Protein AF-A0A0D3HB45-F1 (afdb_monomer_lite)

Secondary structure (DSSP, 8-state):
-HHHHHHHHTTTSS-EEEEEE-SS-EEEEEEETTTTEEEEE-TT---GGGGHHHHHHHHHHHHHHHHTT---S-TT--S-EEE-S-----PPTT-S-HHHHHHHHHHHHHT--S-GGGS-HHHHHSPPPHHHHHHHHHHHHHHIIIIIISTTSTT--TTSHHHH-GGGHHHHSGGGG--

Radius of gyration: 18.94 Å; chains: 1; bounding box: 49×43×36 Å

Structure (mmCIF, N/CA/C/O backbone):
data_AF-A0A0D3HB45-F1
#
_entry.id   AF-A0A0D3HB45-F1
#
loop_
_atom_site.group_PDB
_atom_site.id
_atom_site.type_symbol
_atom_site.label_atom_id
_atom_site.label_alt_id
_atom_site.label_comp_id
_atom_site.label_asym_id
_atom_site.label_entity_id
_atom_site.label_seq_id
_atom_site.pdbx_PDB_ins_code
_atom_site.Cartn_x
_atom_site.Cartn_y
_atom_site.Cartn_z
_atom_site.occupancy
_atom_site.B_iso_or_equiv
_atom_site.auth_seq_id
_atom_site.auth_comp_id
_atom_site.auth_asym_id
_atom_site.auth_atom_id
_atom_site.pdbx_PDB_model_num
ATOM 1 N N . MET A 1 1 ? 12.581 -8.897 1.816 1.00 62.03 1 MET A N 1
ATOM 2 C CA . MET A 1 1 ? 12.483 -9.863 0.694 1.00 62.03 1 MET A CA 1
ATOM 3 C C . MET A 1 1 ? 11.064 -9.974 0.113 1.00 62.03 1 MET A C 1
ATOM 5 O O . MET A 1 1 ? 10.958 -10.077 -1.099 1.00 62.03 1 MET A O 1
ATOM 9 N N . TYR A 1 2 ? 9.987 -9.899 0.911 1.00 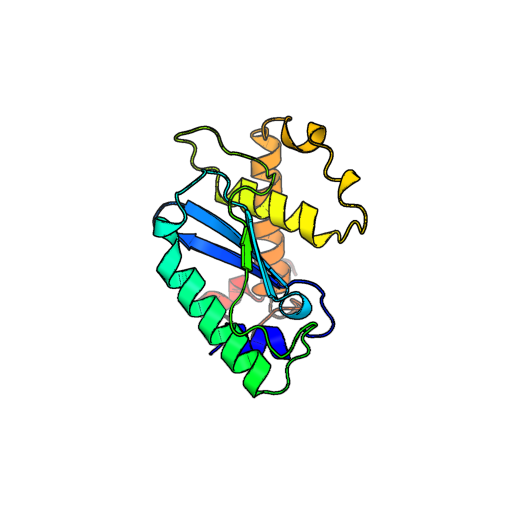85.44 2 TYR A N 1
ATOM 10 C CA . TYR A 1 2 ? 8.596 -9.995 0.419 1.00 85.44 2 TYR A CA 1
ATOM 11 C C . TYR A 1 2 ? 8.223 -8.962 -0.665 1.00 85.44 2 TYR A C 1
ATOM 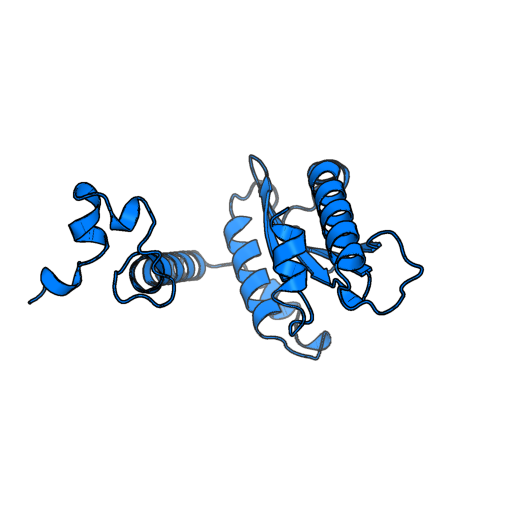13 O O . TYR A 1 2 ? 7.812 -9.352 -1.749 1.00 85.44 2 TYR A O 1
ATOM 21 N N . LEU A 1 3 ? 8.454 -7.662 -0.428 1.00 91.06 3 LEU A N 1
ATOM 22 C CA . LEU A 1 3 ? 8.100 -6.594 -1.383 1.00 91.06 3 LEU A CA 1
ATOM 23 C C . LEU A 1 3 ? 8.744 -6.770 -2.768 1.00 91.06 3 LEU A C 1
ATOM 25 O O . LEU A 1 3 ? 8.078 -6.596 -3.779 1.00 91.06 3 LEU A O 1
ATOM 29 N N . GLY A 1 4 ? 10.021 -7.160 -2.825 1.00 93.06 4 GLY A N 1
ATOM 30 C CA . GLY A 1 4 ? 10.710 -7.393 -4.097 1.00 93.06 4 GLY A CA 1
ATOM 31 C C . GLY A 1 4 ? 10.142 -8.595 -4.857 1.00 93.06 4 GLY A C 1
ATOM 32 O O . GLY A 1 4 ? 9.990 -8.535 -6.072 1.00 93.06 4 GLY A O 1
ATOM 33 N N . LYS A 1 5 ? 9.749 -9.660 -4.143 1.00 94.06 5 LYS A N 1
ATOM 34 C CA . LYS A 1 5 ? 9.021 -10.790 -4.741 1.00 94.06 5 LYS A CA 1
ATOM 35 C C . LYS A 1 5 ? 7.642 -10.364 -5.243 1.00 94.06 5 LYS A C 1
ATOM 37 O O . LYS A 1 5 ? 7.297 -10.712 -6.359 1.00 94.06 5 LYS A O 1
ATOM 42 N N . ALA A 1 6 ? 6.899 -9.559 -4.482 1.00 92.81 6 ALA A N 1
ATOM 43 C CA . ALA A 1 6 ? 5.606 -9.030 -4.921 1.00 92.81 6 ALA A CA 1
ATOM 44 C C . ALA A 1 6 ? 5.732 -8.195 -6.210 1.00 92.81 6 ALA A C 1
ATOM 46 O O . ALA A 1 6 ? 4.928 -8.361 -7.123 1.00 92.81 6 ALA A O 1
ATOM 47 N N . MET A 1 7 ? 6.779 -7.366 -6.331 1.00 94.88 7 MET A N 1
ATOM 48 C CA . MET A 1 7 ? 7.087 -6.646 -7.576 1.00 94.88 7 MET A CA 1
ATOM 49 C C . MET A 1 7 ? 7.333 -7.596 -8.753 1.00 94.88 7 MET A C 1
ATOM 51 O O . MET A 1 7 ? 6.869 -7.312 -9.851 1.00 94.88 7 MET A O 1
ATOM 55 N N . LEU A 1 8 ? 8.033 -8.717 -8.539 1.00 95.00 8 LEU A N 1
ATOM 56 C CA . LEU A 1 8 ? 8.280 -9.725 -9.580 1.00 95.00 8 LEU A CA 1
ATOM 57 C C . LEU A 1 8 ? 7.013 -10.494 -9.965 1.00 95.00 8 LEU A C 1
ATOM 59 O O . LEU A 1 8 ? 6.794 -10.740 -11.149 1.00 95.00 8 LEU A O 1
ATOM 63 N N . THR A 1 9 ? 6.199 -10.874 -8.981 1.00 93.38 9 THR A N 1
ATOM 64 C CA . THR A 1 9 ? 4.967 -11.643 -9.191 1.00 93.38 9 THR A CA 1
ATOM 65 C C . THR A 1 9 ? 3.921 -10.832 -9.950 1.00 93.38 9 THR A C 1
ATOM 67 O O . THR A 1 9 ? 3.237 -11.379 -10.807 1.00 93.38 9 THR A O 1
ATOM 70 N N . HIS A 1 10 ? 3.818 -9.530 -9.675 1.00 90.94 10 HIS A N 1
ATOM 71 C CA . HIS A 1 10 ? 2.777 -8.657 -10.226 1.00 90.94 10 HIS A CA 1
ATOM 72 C C . HIS A 1 10 ? 3.306 -7.695 -11.298 1.00 90.94 10 HIS A C 1
ATOM 74 O O . HIS A 1 10 ? 2.905 -6.535 -11.363 1.00 90.94 10 HIS A O 1
ATOM 80 N N . GLN A 1 11 ? 4.219 -8.166 -12.152 1.00 90.88 11 GLN A N 1
ATOM 81 C CA . GLN A 1 11 ? 4.763 -7.378 -13.270 1.00 90.88 11 GLN A CA 1
ATOM 82 C C . GLN A 1 11 ? 3.727 -7.036 -14.352 1.00 90.88 11 GLN A C 1
ATOM 84 O O . GLN A 1 11 ? 3.995 -6.202 -15.217 1.00 90.88 11 GLN A O 1
ATOM 89 N N . ASP A 1 12 ? 2.567 -7.691 -14.332 1.00 87.50 12 ASP A N 1
ATOM 90 C CA . ASP A 1 12 ? 1.412 -7.371 -15.170 1.00 87.50 12 ASP A CA 1
ATOM 91 C C . ASP A 1 12 ? 0.655 -6.123 -14.681 1.00 87.50 12 ASP A C 1
ATOM 93 O O . ASP A 1 12 ? -0.185 -5.590 -15.407 1.00 87.50 12 ASP A O 1
ATOM 97 N N . LYS A 1 13 ? 0.939 -5.646 -13.461 1.00 87.31 13 LYS A N 1
ATOM 98 C CA . LYS A 1 13 ? 0.311 -4.462 -12.870 1.00 87.31 13 LYS A CA 1
ATOM 99 C C . LYS A 1 13 ? 1.202 -3.232 -13.012 1.00 87.31 13 LYS A C 1
ATOM 101 O O . LYS A 1 13 ? 2.418 -3.291 -12.859 1.00 87.31 13 LYS A O 1
ATOM 106 N N . ASN A 1 14 ? 0.568 -2.077 -13.212 1.00 84.81 14 ASN A N 1
ATOM 107 C CA . ASN A 1 14 ? 1.267 -0.789 -13.265 1.00 84.81 14 ASN A CA 1
ATOM 108 C C . ASN A 1 14 ? 1.768 -0.335 -11.886 1.00 84.81 14 ASN A C 1
ATOM 110 O O . ASN A 1 14 ? 2.809 0.312 -11.788 1.00 84.81 14 ASN A O 1
ATOM 114 N N . ALA A 1 15 ? 1.021 -0.664 -10.828 1.00 90.44 15 ALA A N 1
ATOM 115 C CA . ALA A 1 15 ? 1.321 -0.247 -9.469 1.00 90.44 15 ALA A CA 1
ATOM 116 C C . ALA A 1 15 ? 1.027 -1.350 -8.454 1.00 90.44 15 ALA A C 1
ATOM 118 O O . ALA A 1 15 ? 0.051 -2.091 -8.584 1.00 90.44 15 ALA A O 1
ATOM 119 N N . LEU A 1 16 ? 1.844 -1.386 -7.405 1.00 92.50 16 LEU A N 1
ATOM 120 C CA . LEU A 1 16 ? 1.545 -2.058 -6.149 1.00 92.50 16 LEU A CA 1
ATOM 121 C C . LEU A 1 16 ? 1.006 -1.029 -5.160 1.00 92.50 16 LEU A C 1
ATOM 123 O O . LEU A 1 16 ? 1.601 0.033 -4.970 1.00 92.50 16 LEU A O 1
ATOM 127 N N . MET A 1 17 ? -0.097 -1.368 -4.506 1.00 93.25 17 MET A N 1
ATOM 128 C CA . MET A 1 17 ? -0.724 -0.541 -3.481 1.00 93.25 17 MET A CA 1
ATOM 129 C C . MET A 1 17 ? -0.318 -1.114 -2.129 1.00 93.25 17 MET A C 1
ATOM 131 O O . MET A 1 17 ? -0.675 -2.242 -1.800 1.00 93.25 17 MET A O 1
ATOM 135 N N . VAL A 1 18 ? 0.496 -0.370 -1.384 1.00 94.56 18 VAL A N 1
ATOM 136 C CA . VAL A 1 18 ? 1.163 -0.858 -0.174 1.00 94.56 18 VAL A CA 1
ATOM 137 C C . VAL A 1 18 ? 0.725 -0.010 1.021 1.00 94.56 18 VAL A C 1
ATOM 139 O O . VAL A 1 18 ? 1.348 1.019 1.304 1.00 94.56 18 VAL A O 1
ATOM 142 N N . PRO A 1 19 ? -0.364 -0.393 1.712 1.00 93.75 19 PRO A N 1
ATOM 143 C CA . PRO A 1 19 ? -0.701 0.171 3.009 1.00 93.75 19 PRO A CA 1
ATOM 144 C C . PRO A 1 19 ? 0.425 -0.090 4.008 1.00 93.75 19 PRO A C 1
ATOM 146 O O . PRO A 1 19 ? 0.983 -1.187 4.062 1.00 93.75 19 PRO A O 1
ATOM 149 N N . TYR A 1 20 ? 0.742 0.912 4.816 1.00 94.06 20 TYR A N 1
ATOM 150 C CA . TYR A 1 20 ? 1.762 0.834 5.849 1.00 94.06 20 TYR A CA 1
ATOM 151 C C . TYR A 1 20 ? 1.229 1.418 7.153 1.00 94.06 20 TYR A C 1
ATOM 153 O O . TYR A 1 20 ? 0.685 2.525 7.174 1.00 94.06 20 TYR A O 1
ATOM 161 N N . ALA A 1 21 ? 1.390 0.654 8.231 1.00 93.38 21 ALA A N 1
ATOM 162 C CA . ALA A 1 21 ? 0.996 1.045 9.574 1.00 93.38 21 ALA A CA 1
ATOM 163 C C . ALA A 1 21 ? 2.197 1.647 10.311 1.00 93.38 21 ALA A C 1
ATOM 165 O O . ALA A 1 21 ? 3.194 0.971 10.566 1.00 93.38 21 ALA A O 1
ATOM 166 N N . LEU A 1 22 ? 2.084 2.923 10.656 1.00 91.94 22 LEU A N 1
ATOM 167 C CA . LEU A 1 22 ? 2.865 3.564 11.708 1.00 91.94 22 LEU A CA 1
ATOM 168 C C . LEU A 1 22 ? 2.175 3.317 13.065 1.00 91.94 22 LEU A C 1
ATOM 170 O O . LEU A 1 22 ? 1.016 2.899 13.083 1.00 91.94 22 LEU A O 1
ATOM 174 N N . PRO A 1 23 ? 2.842 3.583 14.206 1.00 90.88 23 PRO A N 1
ATOM 175 C CA . PRO A 1 23 ? 2.265 3.329 15.530 1.00 90.88 23 PRO A CA 1
ATOM 176 C C . PRO A 1 23 ? 0.883 3.957 15.769 1.00 90.88 23 PRO A C 1
ATOM 178 O O . PRO A 1 23 ? 0.073 3.389 16.496 1.00 90.88 23 PRO A O 1
ATOM 181 N N . ASP A 1 24 ? 0.609 5.109 15.158 1.00 90.50 24 ASP A N 1
ATOM 182 C CA . ASP A 1 24 ? -0.610 5.899 15.345 1.00 90.50 24 ASP A CA 1
ATOM 183 C C . ASP A 1 24 ? -1.304 6.286 14.026 1.00 90.50 24 ASP A C 1
ATOM 185 O O . ASP A 1 24 ? -2.289 7.027 14.038 1.00 90.50 24 ASP A O 1
ATOM 189 N N . HIS A 1 25 ? -0.807 5.813 12.877 1.00 93.12 25 HIS A N 1
ATOM 190 C CA . HIS A 1 25 ? -1.219 6.343 11.578 1.00 93.12 25 HIS A CA 1
ATOM 191 C C . HIS A 1 25 ? -1.092 5.334 10.433 1.00 93.12 25 HIS A C 1
ATOM 193 O O . HIS A 1 25 ? -0.192 4.501 10.421 1.00 93.12 25 HIS A O 1
ATOM 199 N N . TYR A 1 26 ? -1.967 5.433 9.432 1.00 93.69 26 TYR A N 1
ATOM 200 C CA . TYR A 1 26 ? -1.896 4.626 8.212 1.00 93.69 26 TYR A CA 1
ATOM 201 C C . TYR A 1 26 ? -1.558 5.500 7.007 1.00 93.69 26 TYR A C 1
ATOM 203 O O . TYR A 1 26 ? -2.185 6.537 6.782 1.00 93.69 26 TYR A O 1
ATOM 211 N N . ILE A 1 27 ? -0.595 5.042 6.208 1.00 94.50 27 ILE A N 1
ATOM 212 C CA . ILE A 1 27 ? -0.150 5.691 4.969 1.00 94.50 27 ILE A CA 1
ATOM 213 C C . ILE A 1 27 ? -0.246 4.680 3.827 1.00 94.50 27 ILE A C 1
ATOM 215 O O . ILE A 1 27 ? 0.051 3.500 4.015 1.00 94.50 27 ILE A O 1
ATOM 219 N N . LEU A 1 28 ? -0.636 5.128 2.633 1.00 94.81 28 LEU A N 1
ATOM 220 C CA . LEU A 1 28 ? -0.630 4.297 1.431 1.00 94.81 28 LEU A CA 1
ATOM 221 C C . LEU A 1 28 ? 0.531 4.685 0.512 1.00 94.81 28 LEU A C 1
ATOM 223 O O . LEU A 1 28 ? 0.654 5.835 0.093 1.00 94.81 28 LEU A O 1
ATOM 227 N N . PHE A 1 29 ? 1.357 3.707 0.149 1.00 95.69 29 PHE A N 1
ATOM 228 C CA . PHE A 1 29 ? 2.404 3.862 -0.855 1.00 95.69 29 PHE A CA 1
ATOM 229 C C . PHE A 1 29 ? 1.946 3.237 -2.172 1.00 95.69 29 PHE A C 1
ATOM 231 O O . PHE A 1 29 ? 1.707 2.032 -2.243 1.00 95.69 29 PHE A O 1
ATOM 238 N N . LEU A 1 30 ? 1.849 4.042 -3.228 1.00 94.19 30 LEU A N 1
ATOM 239 C CA . LEU A 1 30 ? 1.682 3.546 -4.592 1.00 94.19 30 LEU A CA 1
ATOM 240 C C . LEU A 1 30 ? 3.065 3.388 -5.210 1.00 94.19 30 LEU A C 1
ATOM 242 O O . LEU A 1 30 ? 3.761 4.374 -5.466 1.00 94.19 30 LEU A O 1
ATOM 246 N N . VAL A 1 31 ? 3.474 2.147 -5.426 1.00 95.44 31 VAL A N 1
ATOM 247 C CA . VAL A 1 31 ? 4.798 1.818 -5.945 1.00 95.44 31 VAL A CA 1
ATOM 248 C C . VAL A 1 31 ? 4.662 1.437 -7.409 1.00 95.44 31 VAL A C 1
ATOM 250 O O . VAL A 1 31 ? 3.948 0.493 -7.724 1.00 95.44 31 VAL A O 1
ATOM 253 N N . TYR A 1 32 ? 5.372 2.147 -8.279 1.00 94.50 32 TYR A N 1
ATOM 254 C CA . TYR A 1 32 ? 5.439 1.929 -9.723 1.00 94.50 32 TYR A CA 1
ATOM 255 C C . TYR A 1 32 ? 6.849 1.430 -10.070 1.00 94.50 32 TYR A C 1
ATOM 257 O O . TYR A 1 32 ? 7.751 2.245 -10.317 1.00 94.50 32 TYR A O 1
ATOM 265 N N . PRO A 1 33 ? 7.095 0.103 -10.058 1.00 94.56 33 PRO A N 1
ATOM 266 C CA . PRO A 1 33 ? 8.429 -0.443 -10.290 1.00 94.56 33 PRO A CA 1
ATOM 267 C C . PRO A 1 33 ? 8.974 -0.087 -11.673 1.00 94.56 33 PRO A C 1
ATOM 269 O O . PRO A 1 33 ? 10.165 0.207 -11.786 1.00 94.56 33 PRO A O 1
ATOM 272 N N . TRP A 1 34 ? 8.103 -0.059 -12.691 1.00 94.00 34 TRP A N 1
ATOM 273 C CA . TRP A 1 34 ? 8.453 0.293 -14.068 1.00 94.00 34 TRP A CA 1
ATOM 274 C C . TRP A 1 34 ? 9.000 1.723 -14.178 1.00 94.00 34 TRP A C 1
ATOM 276 O O . TRP A 1 34 ? 10.067 1.932 -14.753 1.00 94.00 34 TRP A O 1
ATOM 286 N N . ASP A 1 35 ? 8.317 2.704 -13.584 1.00 94.81 35 ASP A N 1
ATOM 287 C CA . ASP A 1 35 ? 8.668 4.129 -13.687 1.00 94.81 35 ASP A CA 1
ATOM 288 C C . ASP A 1 35 ? 9.721 4.599 -12.673 1.00 94.81 35 ASP A C 1
ATOM 290 O O . ASP A 1 35 ? 10.135 5.762 -12.710 1.00 94.81 35 ASP A O 1
ATOM 294 N N . HIS A 1 36 ? 10.178 3.715 -11.782 1.00 96.19 36 HIS A N 1
ATOM 295 C CA . HIS A 1 36 ? 11.009 4.066 -10.628 1.00 96.19 36 HIS A CA 1
ATOM 296 C C . HIS A 1 36 ? 10.348 5.128 -9.743 1.00 96.19 36 HIS A C 1
ATOM 298 O O . HIS A 1 36 ? 10.995 6.101 -9.357 1.00 96.19 36 HIS A O 1
ATOM 304 N N . LEU A 1 37 ? 9.056 4.982 -9.451 1.00 95.94 37 LEU A N 1
ATOM 305 C CA . LEU A 1 37 ? 8.282 5.998 -8.742 1.00 95.94 37 LEU A CA 1
ATOM 306 C C . LEU A 1 37 ? 7.566 5.402 -7.532 1.00 95.9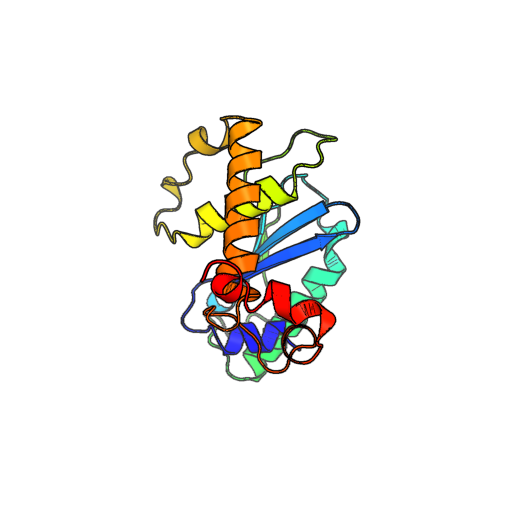4 37 LEU A C 1
ATOM 308 O O . LEU A 1 37 ? 6.986 4.322 -7.598 1.00 95.94 37 LEU A O 1
ATOM 312 N N . VAL A 1 38 ? 7.570 6.150 -6.437 1.00 96.62 38 VAL A N 1
ATOM 313 C CA . VAL A 1 38 ? 6.705 5.941 -5.281 1.00 96.62 38 VAL A CA 1
ATOM 314 C C . VAL A 1 38 ? 5.916 7.217 -5.047 1.00 96.62 38 VAL A C 1
ATOM 316 O O . VAL A 1 38 ? 6.493 8.290 -4.860 1.00 96.62 38 VAL A O 1
ATOM 319 N N . VAL A 1 39 ? 4.594 7.100 -5.048 1.00 94.75 39 VAL A N 1
ATOM 320 C CA . VAL A 1 39 ? 3.688 8.166 -4.621 1.00 94.75 39 VAL A CA 1
ATOM 321 C C . VAL A 1 39 ? 3.205 7.837 -3.216 1.00 94.75 39 VAL A C 1
ATOM 323 O O . VAL A 1 39 ? 2.706 6.741 -2.972 1.00 94.75 39 VAL A O 1
ATOM 326 N N . VAL A 1 40 ? 3.374 8.778 -2.293 1.00 95.00 40 VAL A N 1
ATOM 327 C CA . VAL A 1 40 ? 2.936 8.636 -0.905 1.00 95.00 40 VAL A CA 1
ATOM 328 C C . VAL A 1 40 ? 1.612 9.365 -0.741 1.00 95.00 40 VAL A C 1
ATOM 330 O O . VAL A 1 40 ? 1.533 10.576 -0.953 1.00 95.00 40 VAL A O 1
ATOM 333 N N . LEU A 1 41 ? 0.578 8.618 -0.370 1.00 93.00 41 LEU A N 1
ATOM 334 C CA . LEU A 1 41 ? -0.737 9.143 -0.043 1.00 93.00 41 LEU A CA 1
ATOM 335 C C . LEU A 1 41 ? -0.902 9.091 1.473 1.00 93.00 41 LEU A C 1
ATOM 337 O O . LEU A 1 41 ? -1.115 8.038 2.074 1.00 93.00 41 LEU A O 1
ATOM 341 N N . ASP A 1 42 ? -0.740 10.257 2.085 1.00 92.62 42 ASP A N 1
ATOM 342 C CA . ASP A 1 42 ? -0.735 10.425 3.529 1.00 92.62 42 ASP A CA 1
ATOM 343 C C . ASP A 1 42 ? -1.909 11.317 3.966 1.00 92.62 42 ASP A C 1
ATOM 345 O O . ASP A 1 42 ? -1.878 12.529 3.712 1.00 92.62 42 ASP A O 1
ATOM 349 N N . PRO A 1 43 ? -2.928 10.762 4.648 1.00 90.31 43 PRO A N 1
ATOM 350 C CA . PRO A 1 43 ? -4.062 11.539 5.139 1.00 90.31 43 PRO A CA 1
ATOM 351 C C . PRO A 1 43 ? -3.695 12.643 6.144 1.00 90.31 43 PRO A C 1
ATOM 353 O O . PRO A 1 43 ? -4.459 13.599 6.268 1.00 90.31 43 PRO A O 1
ATOM 356 N N . ALA A 1 44 ? -2.571 12.529 6.862 1.00 90.56 44 ALA A N 1
ATOM 357 C CA . ALA A 1 44 ? -2.183 13.400 7.979 1.00 90.56 44 ALA A CA 1
ATOM 358 C C . ALA A 1 44 ? -0.981 14.318 7.696 1.00 90.56 44 ALA A C 1
ATOM 360 O O . ALA A 1 44 ? -0.614 15.106 8.565 1.00 90.56 44 ALA A O 1
ATOM 361 N N . HIS A 1 45 ? -0.378 14.247 6.504 1.00 88.12 45 HIS A N 1
ATOM 362 C CA . HIS A 1 45 ? 0.786 15.062 6.118 1.00 88.12 45 HIS A CA 1
ATOM 363 C C . HIS A 1 45 ? 2.006 14.916 7.044 1.00 88.12 45 HIS A C 1
ATOM 365 O O . HIS A 1 45 ? 2.680 15.895 7.378 1.00 88.12 45 HIS A O 1
ATOM 371 N N . TYR A 1 46 ? 2.321 13.693 7.446 1.00 91.88 46 TYR A N 1
ATOM 372 C CA . TYR A 1 46 ? 3.563 13.397 8.133 1.00 91.88 46 TYR A CA 1
ATOM 373 C C . TYR A 1 46 ? 4.751 13.762 7.236 1.00 91.88 46 TYR A C 1
ATOM 375 O O . TYR A 1 46 ? 4.749 13.601 6.014 1.00 91.88 46 TYR A O 1
ATOM 383 N N . ALA A 1 47 ? 5.797 14.286 7.868 1.00 92.00 47 ALA A N 1
ATOM 384 C CA . ALA A 1 47 ? 7.035 14.584 7.173 1.00 92.00 47 ALA A CA 1
ATOM 385 C C . ALA A 1 47 ? 7.684 13.287 6.663 1.00 92.00 47 ALA A C 1
ATOM 387 O O . ALA A 1 47 ? 7.632 12.259 7.332 1.00 92.00 47 ALA A O 1
ATOM 388 N N . GLU A 1 48 ? 8.383 13.356 5.527 1.00 92.69 48 GLU A N 1
ATOM 389 C CA . GLU A 1 48 ? 9.044 12.192 4.912 1.00 92.69 48 GLU A CA 1
ATOM 390 C C . GLU A 1 48 ? 9.960 11.430 5.879 1.00 92.69 48 GLU A C 1
ATOM 392 O O . GLU A 1 48 ? 10.008 10.199 5.865 1.00 92.69 48 GLU A O 1
ATOM 397 N N . LYS A 1 49 ? 10.624 12.167 6.781 1.00 94.81 49 LYS A N 1
ATOM 398 C CA . LYS A 1 49 ? 11.481 11.609 7.835 1.00 94.81 49 LYS A CA 1
ATOM 399 C C . LYS A 1 49 ? 10.782 10.554 8.699 1.00 94.81 49 LYS A C 1
ATOM 401 O O . LYS A 1 49 ? 11.451 9.677 9.230 1.00 94.81 49 LYS A O 1
ATOM 406 N N . THR A 1 50 ? 9.457 10.625 8.839 1.00 94.75 50 THR A N 1
ATOM 407 C CA . THR A 1 50 ? 8.678 9.701 9.670 1.00 94.75 50 THR A CA 1
ATOM 408 C C . THR A 1 50 ? 8.600 8.298 9.068 1.00 94.75 50 THR A C 1
ATOM 410 O O . THR A 1 50 ? 8.409 7.328 9.792 1.00 94.75 50 THR A O 1
ATOM 413 N N . PHE A 1 51 ? 8.777 8.166 7.753 1.00 94.50 51 PHE A N 1
ATOM 414 C CA . PHE A 1 51 ? 8.702 6.886 7.046 1.00 94.50 51 PHE A CA 1
ATOM 415 C C . PHE A 1 51 ? 9.936 6.611 6.175 1.00 94.50 51 PHE A C 1
ATOM 417 O O . PHE A 1 51 ? 9.905 5.750 5.294 1.00 94.50 51 PHE A O 1
ATOM 424 N N . THR A 1 52 ? 11.056 7.296 6.432 1.00 94.94 52 THR A N 1
ATOM 425 C CA . THR A 1 52 ? 12.314 7.090 5.696 1.00 94.94 52 THR A CA 1
ATOM 426 C C . THR A 1 52 ? 12.804 5.647 5.767 1.00 94.94 52 THR A C 1
ATOM 428 O O . THR A 1 52 ? 13.251 5.118 4.752 1.00 94.94 52 THR A O 1
ATOM 431 N N . GLU A 1 53 ? 12.686 4.979 6.916 1.00 94.25 53 GLU A N 1
ATOM 432 C CA . GLU A 1 53 ? 13.080 3.568 7.045 1.00 94.25 53 GLU A CA 1
ATOM 433 C C . GLU A 1 53 ? 12.321 2.681 6.052 1.00 94.25 53 GLU A C 1
ATOM 435 O O . GLU A 1 53 ? 12.913 1.844 5.366 1.00 94.25 53 GLU A O 1
ATOM 440 N N . PHE A 1 54 ? 11.022 2.931 5.882 1.00 95.56 54 PHE A N 1
ATOM 441 C CA . PHE A 1 54 ? 10.217 2.201 4.914 1.00 95.56 54 PHE A CA 1
ATOM 442 C C . PHE A 1 54 ? 10.605 2.531 3.464 1.00 95.56 54 PHE A C 1
ATOM 444 O O . PHE A 1 54 ? 10.687 1.630 2.628 1.00 95.56 54 PHE A O 1
ATOM 451 N N . LEU A 1 55 ? 10.944 3.788 3.154 1.00 96.00 55 LEU A N 1
ATOM 452 C CA . LEU A 1 55 ? 11.475 4.163 1.834 1.00 96.00 55 LEU A CA 1
ATOM 453 C C . LEU A 1 55 ? 12.809 3.469 1.522 1.00 96.00 55 LEU A C 1
ATOM 455 O O . LEU A 1 55 ? 13.062 3.098 0.371 1.00 96.00 55 LEU A O 1
ATOM 459 N N . VAL A 1 56 ? 13.662 3.262 2.529 1.00 96.25 56 VAL A N 1
ATOM 460 C CA . VAL A 1 56 ? 14.896 2.477 2.378 1.00 96.25 56 VAL A CA 1
ATOM 461 C C . VAL A 1 56 ? 14.556 1.026 2.041 1.00 96.25 56 VAL A C 1
ATOM 463 O O . VAL A 1 56 ? 15.107 0.484 1.080 1.00 96.25 56 VAL A O 1
ATOM 466 N N . LEU A 1 57 ? 13.604 0.415 2.754 1.00 96.12 57 LEU A N 1
ATOM 467 C CA . LEU A 1 57 ? 13.139 -0.945 2.457 1.00 96.12 57 LEU A CA 1
ATOM 468 C C . LEU A 1 57 ? 12.555 -1.068 1.042 1.00 96.12 57 LEU A C 1
ATOM 470 O O . LEU A 1 57 ? 12.844 -2.050 0.354 1.00 96.12 57 LEU A O 1
ATOM 474 N N . LEU A 1 58 ? 11.797 -0.072 0.576 1.00 96.50 58 LEU A N 1
ATOM 475 C CA . LEU A 1 58 ? 11.273 -0.025 -0.794 1.00 96.50 58 LEU A CA 1
ATOM 476 C C . LEU A 1 58 ? 12.390 0.056 -1.839 1.00 96.50 58 LEU A C 1
ATOM 478 O O . LEU A 1 58 ? 12.347 -0.666 -2.834 1.00 96.50 58 LEU A O 1
ATOM 482 N N . ASN A 1 59 ? 13.417 0.877 -1.609 1.00 96.75 59 ASN A N 1
ATOM 483 C CA . ASN A 1 59 ? 14.570 0.954 -2.510 1.00 96.75 59 ASN A CA 1
ATOM 484 C C . ASN A 1 59 ? 15.354 -0.366 -2.548 1.00 96.75 59 ASN A C 1
ATOM 486 O O . ASN A 1 59 ? 15.746 -0.815 -3.623 1.00 96.75 59 ASN A O 1
ATOM 490 N N . LEU A 1 60 ? 15.552 -1.019 -1.399 1.00 96.62 60 LEU A N 1
ATOM 491 C CA . LEU A 1 60 ? 16.194 -2.337 -1.341 1.00 96.62 60 LEU A CA 1
ATOM 492 C C . LEU A 1 60 ? 15.365 -3.404 -2.068 1.00 96.62 60 LEU A C 1
ATOM 494 O O . LEU A 1 60 ? 15.918 -4.224 -2.800 1.00 96.62 60 LEU A O 1
ATOM 498 N N . ALA A 1 61 ? 14.041 -3.378 -1.903 1.00 96.31 61 ALA A N 1
ATOM 499 C CA . ALA A 1 61 ? 13.126 -4.266 -2.610 1.00 96.31 61 ALA A CA 1
ATOM 500 C C . ALA A 1 61 ? 13.159 -4.040 -4.128 1.00 96.31 61 ALA A C 1
ATOM 502 O O . ALA A 1 61 ? 13.204 -5.011 -4.880 1.00 96.31 61 ALA A O 1
ATOM 503 N N . HIS A 1 62 ? 13.194 -2.781 -4.573 1.00 96.38 62 HIS A N 1
ATOM 504 C CA . HIS A 1 62 ? 13.281 -2.427 -5.991 1.00 96.38 62 HIS A CA 1
ATOM 505 C C . HIS A 1 62 ? 14.628 -2.810 -6.605 1.00 96.38 62 HIS A C 1
ATOM 507 O O . HIS A 1 62 ? 14.666 -3.343 -7.710 1.00 96.38 62 HIS A O 1
ATOM 513 N N . LYS A 1 63 ? 15.728 -2.636 -5.863 1.00 95.69 63 LYS A N 1
ATOM 514 C CA . LYS A 1 63 ? 17.040 -3.149 -6.272 1.00 95.69 63 LYS A CA 1
ATOM 515 C C . LYS A 1 63 ? 16.991 -4.662 -6.484 1.00 95.69 63 LYS A C 1
ATOM 517 O O . LYS A 1 63 ? 17.359 -5.127 -7.553 1.00 95.69 63 LYS A O 1
ATOM 522 N N . TYR A 1 64 ? 16.476 -5.412 -5.508 1.00 95.81 64 TYR A N 1
ATOM 523 C CA . TYR A 1 64 ? 16.306 -6.860 -5.646 1.00 95.81 64 TYR A CA 1
ATOM 524 C C . TYR A 1 64 ? 15.439 -7.221 -6.861 1.00 95.81 64 TYR A C 1
ATOM 526 O O . TYR A 1 64 ? 15.814 -8.088 -7.640 1.00 95.81 64 TYR A O 1
ATOM 534 N N . TYR A 1 65 ? 14.311 -6.533 -7.057 1.00 95.62 65 TYR A N 1
ATOM 535 C CA . TYR A 1 65 ? 13.447 -6.706 -8.226 1.00 95.62 65 TYR A CA 1
ATOM 536 C C . TYR A 1 65 ? 14.221 -6.531 -9.542 1.00 95.62 65 TYR A C 1
ATOM 538 O O . TYR A 1 65 ? 14.142 -7.397 -10.410 1.00 95.62 65 TYR A O 1
ATOM 546 N N . LYS A 1 66 ? 15.028 -5.468 -9.669 1.00 95.31 66 LYS A N 1
ATOM 547 C CA . LYS A 1 66 ? 15.891 -5.249 -10.841 1.00 95.31 66 LYS A CA 1
ATOM 548 C C . LYS A 1 66 ? 16.928 -6.358 -11.018 1.00 95.31 66 LYS A C 1
ATOM 550 O O . LYS A 1 66 ? 17.089 -6.860 -12.126 1.00 95.31 66 LYS A O 1
ATOM 555 N N . ASP A 1 67 ? 17.605 -6.746 -9.938 1.00 94.62 67 ASP A N 1
ATOM 556 C CA . ASP A 1 67 ? 18.639 -7.790 -9.957 1.00 94.62 67 ASP A CA 1
ATOM 557 C C . ASP A 1 67 ? 18.059 -9.155 -10.382 1.00 94.62 67 ASP A C 1
ATOM 559 O O . ASP A 1 67 ? 18.769 -10.004 -10.913 1.00 94.62 67 ASP A O 1
ATOM 563 N N . GLN A 1 68 ? 16.754 -9.360 -10.187 1.00 95.44 68 GLN A N 1
ATOM 564 C CA . GLN A 1 68 ? 15.998 -10.533 -10.634 1.00 95.44 68 GLN A CA 1
ATOM 565 C C . GLN A 1 68 ? 15.318 -10.335 -12.003 1.00 95.44 68 GLN A C 1
ATOM 567 O O . GLN A 1 68 ? 14.340 -11.009 -12.315 1.00 95.44 68 GLN A O 1
ATOM 572 N N . SER A 1 69 ? 15.840 -9.435 -12.842 1.00 93.38 69 SER A N 1
ATOM 573 C CA . SER A 1 69 ? 15.327 -9.142 -14.194 1.00 93.38 69 SER A CA 1
ATOM 574 C C . SER A 1 69 ? 13.919 -8.532 -14.237 1.00 93.38 69 SER A C 1
ATOM 576 O O . SER A 1 69 ? 13.217 -8.647 -15.242 1.00 93.38 69 SER A O 1
ATOM 578 N N . GLY A 1 70 ? 13.502 -7.853 -13.167 1.00 94.69 70 GLY A N 1
ATOM 579 C CA . GLY A 1 70 ? 12.263 -7.087 -13.141 1.00 94.69 70 GLY A CA 1
ATOM 580 C C . GLY A 1 70 ? 12.231 -5.986 -14.207 1.00 94.69 70 GLY A C 1
ATOM 581 O O . GLY A 1 70 ? 13.201 -5.246 -14.395 1.00 94.69 70 GLY A O 1
ATOM 582 N N . ARG A 1 71 ? 11.096 -5.854 -14.901 1.00 93.81 71 ARG A N 1
ATOM 583 C CA . ARG A 1 71 ? 10.880 -4.858 -15.962 1.00 93.81 71 ARG A CA 1
ATOM 584 C C . ARG A 1 71 ? 10.939 -3.424 -15.427 1.00 93.81 71 ARG A C 1
ATOM 586 O O . ARG A 1 71 ? 10.189 -3.056 -14.521 1.00 93.81 71 ARG A O 1
ATOM 593 N N . VAL A 1 72 ? 11.785 -2.599 -16.036 1.00 94.88 72 VAL A N 1
ATOM 594 C CA . VAL A 1 72 ? 11.931 -1.176 -15.714 1.00 94.88 72 VAL A CA 1
ATOM 595 C C . VAL A 1 72 ? 12.052 -0.329 -16.975 1.00 94.88 72 VAL A C 1
ATOM 597 O O . VAL A 1 72 ? 12.580 -0.790 -17.986 1.00 94.88 72 VAL A O 1
ATOM 600 N N . LYS A 1 73 ? 11.591 0.922 -16.903 1.00 93.06 73 LYS A N 1
ATOM 601 C CA . LYS A 1 73 ? 11.668 1.896 -17.997 1.00 93.06 73 LYS A CA 1
ATOM 602 C C . LYS A 1 73 ? 13.098 2.364 -18.259 1.00 93.06 73 LYS A C 1
ATOM 604 O O . LYS A 1 73 ? 13.461 2.597 -19.406 1.00 93.06 73 LYS A O 1
ATOM 609 N N . ASP A 1 74 ? 13.892 2.524 -17.200 1.00 93.12 74 ASP A N 1
ATOM 610 C CA . ASP A 1 74 ? 15.253 3.053 -17.272 1.00 93.12 74 ASP A CA 1
ATOM 611 C C . ASP A 1 74 ? 16.203 2.236 -16.387 1.00 93.12 74 ASP A C 1
ATOM 613 O O . ASP A 1 74 ? 16.321 2.442 -15.177 1.00 93.12 74 ASP A O 1
ATOM 617 N N . ALA A 1 75 ? 16.937 1.311 -17.005 1.00 92.19 75 ALA A N 1
ATOM 618 C CA . ALA A 1 75 ? 17.865 0.437 -16.293 1.00 92.19 75 ALA A CA 1
ATOM 619 C C . ALA A 1 75 ? 18.965 1.203 -15.529 1.00 92.19 75 ALA A C 1
ATOM 621 O O . ALA A 1 75 ? 19.465 0.691 -14.519 1.00 92.19 75 ALA A O 1
ATOM 622 N N . SER A 1 76 ? 19.305 2.428 -15.956 1.00 91.12 76 SER A N 1
ATOM 623 C CA . SER A 1 76 ? 20.341 3.252 -15.321 1.00 91.12 76 SER A CA 1
ATOM 624 C C . SER A 1 7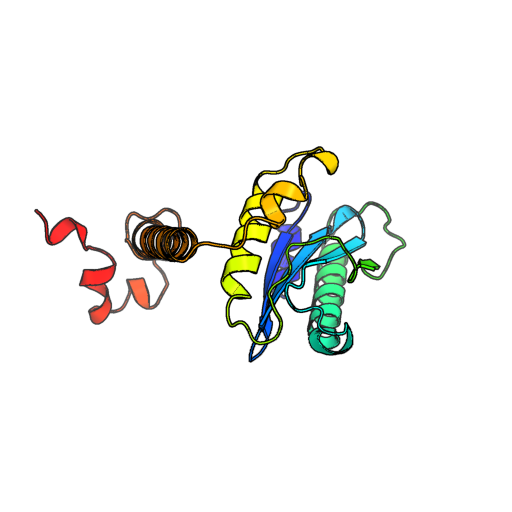6 ? 19.903 3.815 -13.965 1.00 91.12 76 SER A C 1
ATOM 626 O O . SER A 1 76 ? 20.737 4.030 -13.081 1.00 91.12 76 SER A O 1
ATOM 628 N N . LYS A 1 77 ? 18.592 3.985 -13.736 1.00 92.88 77 LYS A N 1
ATOM 629 C CA . LYS A 1 77 ? 18.073 4.484 -12.459 1.00 92.88 77 LYS A CA 1
ATOM 630 C C . LYS A 1 77 ? 18.224 3.445 -11.361 1.00 92.88 77 LYS A C 1
ATOM 632 O O . LYS A 1 77 ? 17.654 2.354 -11.412 1.00 92.88 77 LYS A O 1
ATOM 637 N N . SER A 1 78 ? 18.984 3.801 -10.332 1.00 85.69 78 SER A N 1
ATOM 638 C CA . SER A 1 78 ? 19.285 2.930 -9.192 1.00 85.69 78 SER A CA 1
ATOM 639 C C . SER A 1 78 ? 18.343 3.108 -8.002 1.00 85.69 78 SER A C 1
ATOM 641 O O . SER A 1 78 ? 18.302 2.233 -7.141 1.00 85.69 78 SER A O 1
ATOM 643 N N . LYS A 1 79 ? 17.595 4.216 -7.943 1.00 93.06 79 LYS A N 1
ATOM 644 C CA . LYS A 1 79 ? 16.704 4.563 -6.829 1.00 93.06 79 LYS A CA 1
ATOM 645 C C . LYS A 1 79 ? 15.312 4.936 -7.319 1.00 93.06 79 LYS A C 1
ATOM 647 O O . LYS A 1 79 ? 15.149 5.432 -8.435 1.00 93.06 79 LYS A O 1
ATOM 652 N N . LEU A 1 80 ? 14.336 4.725 -6.446 1.00 96.25 80 LEU A N 1
ATOM 653 C CA . LEU A 1 80 ? 12.969 5.197 -6.616 1.00 96.25 80 LEU A CA 1
ATOM 654 C C . LEU A 1 80 ? 12.911 6.714 -6.381 1.00 96.25 80 LEU A C 1
ATOM 656 O O . LEU A 1 80 ? 13.448 7.221 -5.396 1.00 96.25 80 LEU A O 1
ATOM 660 N N . LEU A 1 81 ? 12.230 7.430 -7.270 1.00 96.44 81 LEU A N 1
ATOM 661 C CA . LEU A 1 81 ? 11.777 8.798 -7.052 1.00 96.44 81 LEU A CA 1
ATOM 662 C C . LEU A 1 81 ? 10.584 8.771 -6.091 1.00 96.44 81 LEU A C 1
ATOM 664 O O . LEU A 1 81 ? 9.642 8.016 -6.313 1.00 96.44 81 LEU A O 1
ATOM 668 N N . VAL A 1 82 ? 10.594 9.615 -5.062 1.00 96.19 82 VAL A N 1
ATOM 669 C CA . VAL A 1 82 ? 9.518 9.688 -4.063 1.00 96.19 82 VAL A CA 1
ATOM 670 C C . VAL A 1 82 ? 8.743 10.995 -4.230 1.00 96.19 82 VAL A C 1
ATOM 672 O O . VAL A 1 82 ? 9.342 12.064 -4.345 1.00 96.19 82 VAL A O 1
ATOM 675 N N . LYS A 1 83 ? 7.408 10.920 -4.252 1.00 94.06 83 LYS A N 1
ATOM 676 C CA . LYS A 1 83 ? 6.502 12.080 -4.262 1.00 94.06 83 LYS A CA 1
ATOM 677 C C . LYS A 1 83 ? 5.611 12.061 -3.022 1.00 94.06 83 LYS A C 1
ATOM 679 O O . LYS A 1 83 ? 4.710 11.234 -2.933 1.00 94.06 83 LYS A O 1
ATOM 684 N N . THR A 1 84 ? 5.845 12.985 -2.091 1.00 89.88 84 THR A N 1
ATOM 685 C CA . THR A 1 84 ? 5.125 13.082 -0.803 1.00 89.88 84 THR A CA 1
ATOM 686 C C . THR A 1 84 ? 4.001 14.120 -0.781 1.00 89.88 84 THR A C 1
ATOM 688 O O . THR A 1 84 ? 3.128 14.069 0.077 1.00 89.88 84 THR A O 1
ATOM 691 N N . GLN A 1 85 ? 3.981 15.049 -1.739 1.00 81.50 85 GLN A N 1
ATOM 692 C CA . GLN A 1 85 ? 2.978 16.121 -1.837 1.00 81.50 85 GLN A CA 1
ATOM 693 C C . GLN A 1 85 ? 1.926 15.844 -2.916 1.00 81.50 85 GLN A C 1
ATOM 695 O O . GLN A 1 85 ? 1.427 16.758 -3.570 1.00 81.50 85 GLN A O 1
ATOM 700 N N . TRP A 1 86 ? 1.621 14.571 -3.158 1.00 82.31 86 TRP A N 1
ATOM 701 C CA . TRP A 1 86 ? 0.612 14.217 -4.146 1.00 82.31 86 TRP A CA 1
ATOM 702 C C . TRP A 1 86 ? -0.795 14.538 -3.615 1.00 82.31 86 TRP A C 1
ATOM 704 O O . TRP A 1 86 ? -1.055 14.297 -2.430 1.00 82.31 86 TRP A O 1
ATOM 714 N N . PRO A 1 87 ? -1.708 15.077 -4.446 1.00 80.81 87 PRO A N 1
ATOM 715 C CA . PRO A 1 87 ? -3.086 15.317 -4.033 1.00 80.81 87 PRO A CA 1
ATOM 716 C C . PRO A 1 87 ? -3.752 14.028 -3.539 1.00 80.81 87 PRO A C 1
ATOM 718 O O . PRO A 1 87 ? -3.747 13.011 -4.230 1.00 80.81 87 PRO A O 1
ATOM 721 N N . CYS A 1 88 ? -4.314 14.063 -2.332 1.00 81.19 88 CYS A N 1
ATOM 722 C CA . CYS A 1 88 ? -5.059 12.951 -1.750 1.00 81.19 88 CYS A CA 1
ATOM 723 C C . CYS A 1 88 ? -6.051 13.465 -0.701 1.00 81.19 88 CYS A C 1
ATOM 725 O O . CYS A 1 88 ? -5.885 14.573 -0.183 1.00 81.19 88 CYS A O 1
ATOM 727 N N . CYS A 1 89 ? -7.047 12.648 -0.353 1.00 78.25 89 CYS A N 1
ATOM 728 C CA . CYS A 1 89 ? -7.970 12.944 0.740 1.00 78.25 89 CYS A CA 1
ATOM 729 C C . CYS A 1 89 ? -7.213 13.160 2.053 1.00 78.25 89 CYS A C 1
ATOM 731 O O . CYS A 1 89 ? -6.268 12.426 2.352 1.00 78.25 89 CYS A O 1
ATOM 733 N N . LYS A 1 90 ? -7.625 14.160 2.835 1.00 83.00 90 LYS A N 1
ATOM 734 C CA . LYS A 1 90 ? -6.979 14.512 4.102 1.00 83.00 90 LYS A CA 1
ATOM 735 C C . LYS A 1 90 ? -7.928 14.323 5.260 1.00 83.00 90 LYS A C 1
ATOM 737 O O . LYS A 1 90 ? -9.106 14.656 5.168 1.00 83.00 90 LYS A O 1
ATOM 742 N N . GLN A 1 91 ? -7.381 13.816 6.354 1.00 85.44 91 GLN A N 1
ATOM 743 C CA . GLN A 1 91 ? -8.107 13.735 7.605 1.00 85.44 91 GLN A CA 1
ATOM 744 C C . GLN A 1 91 ? -7.985 15.051 8.371 1.00 85.44 91 GLN A C 1
ATOM 746 O O . GLN A 1 91 ? -6.997 15.775 8.241 1.00 85.44 91 GLN A O 1
ATOM 751 N N . LEU A 1 92 ? -8.978 15.353 9.205 1.00 83.69 92 LEU A N 1
ATOM 752 C CA . LEU A 1 92 ? -8.882 16.489 10.115 1.00 83.69 92 LEU A CA 1
ATOM 753 C C . LEU A 1 92 ? -7.779 16.233 11.160 1.00 83.69 92 LEU A C 1
ATOM 755 O O . LEU A 1 92 ? -7.651 15.093 11.629 1.00 83.69 92 LEU A O 1
ATOM 759 N N . PRO A 1 93 ? -7.009 17.262 11.563 1.00 84.00 93 PRO A N 1
ATOM 760 C CA . PRO A 1 93 ? -6.030 17.129 12.638 1.00 84.00 93 PRO A CA 1
ATOM 761 C C . PRO A 1 93 ? -6.663 16.547 13.910 1.00 84.00 93 PRO A C 1
ATOM 763 O O . PRO A 1 93 ? -7.728 16.990 14.336 1.00 84.00 93 PRO A O 1
ATOM 766 N N . GLY A 1 94 ? -6.021 15.537 14.502 1.00 83.25 94 GLY A N 1
ATOM 767 C CA . GLY A 1 94 ? -6.504 14.856 15.712 1.00 83.25 94 GLY A CA 1
ATOM 768 C C . GLY A 1 94 ? -7.609 13.815 15.490 1.00 83.25 94 GLY A C 1
ATOM 769 O O . GLY A 1 94 ? -8.062 13.202 16.454 1.00 83.25 94 GLY A O 1
ATOM 770 N N . SER A 1 95 ? -8.049 13.584 14.249 1.00 86.50 95 SER A N 1
ATOM 771 C CA . SER A 1 95 ? -8.976 12.487 13.949 1.00 86.50 95 SER A CA 1
ATOM 772 C C . SER A 1 95 ? -8.273 11.124 13.918 1.00 86.50 95 SER A C 1
ATOM 774 O O . SER A 1 95 ? -7.087 11.023 13.617 1.00 86.50 95 SER A O 1
ATOM 776 N N . ILE A 1 96 ? -9.034 10.063 14.198 1.00 87.44 96 ILE A N 1
ATOM 777 C CA . ILE A 1 96 ? -8.581 8.658 14.190 1.00 87.44 96 ILE A CA 1
ATOM 778 C C . ILE A 1 96 ? -8.972 7.925 12.892 1.00 87.44 96 ILE A C 1
ATOM 780 O O . ILE A 1 96 ? -9.145 6.709 12.875 1.00 87.44 96 ILE A O 1
ATOM 784 N N . LEU A 1 97 ? -9.202 8.673 11.808 1.00 88.06 97 LEU A N 1
ATOM 785 C CA . LEU A 1 97 ? -9.832 8.168 10.582 1.00 88.06 97 LEU A CA 1
ATOM 786 C C . LEU A 1 97 ? -8.825 7.790 9.489 1.00 88.06 97 LEU A C 1
ATOM 788 O O . LEU A 1 97 ? -9.226 7.510 8.362 1.00 88.06 97 LEU A O 1
ATOM 792 N N . CYS A 1 98 ? -7.530 7.746 9.790 1.00 90.50 98 CYS A N 1
ATOM 793 C CA . CYS A 1 98 ? -6.487 7.487 8.798 1.00 90.50 98 CYS A CA 1
ATOM 794 C C . CYS A 1 98 ? -6.687 6.154 8.066 1.00 90.50 98 CYS A C 1
ATOM 796 O O . CYS A 1 98 ? -6.512 6.099 6.852 1.00 90.50 98 CYS A O 1
ATOM 798 N N . GLY A 1 99 ? -7.152 5.116 8.770 1.00 87.62 99 GLY A N 1
ATOM 799 C CA . GLY A 1 99 ? -7.525 3.836 8.162 1.00 87.62 99 GLY A CA 1
ATOM 800 C C . GLY A 1 99 ? -8.698 3.949 7.180 1.00 87.62 99 GLY A C 1
ATOM 801 O O . GLY A 1 99 ? -8.635 3.374 6.099 1.00 87.62 99 GLY A O 1
ATOM 802 N N . TYR A 1 100 ? -9.728 4.743 7.501 1.00 86.56 100 TYR A N 1
ATOM 803 C CA . TYR A 1 100 ? -10.844 5.019 6.584 1.00 86.56 100 TYR A CA 1
ATOM 804 C C . TYR A 1 100 ? -10.347 5.716 5.313 1.00 86.56 100 TYR A C 1
ATOM 806 O O . TYR A 1 100 ? -10.613 5.251 4.209 1.00 86.56 100 TYR A O 1
ATOM 814 N N . TYR A 1 101 ? -9.561 6.788 5.460 1.00 87.19 101 TYR A N 1
ATOM 815 C CA . TYR A 1 101 ? -9.018 7.516 4.311 1.00 87.19 101 TYR A CA 1
ATOM 816 C C . TYR A 1 101 ? -8.083 6.649 3.463 1.00 87.19 101 TYR A C 1
ATOM 818 O O . TYR A 1 101 ? -8.093 6.764 2.242 1.00 87.19 101 TYR A O 1
ATOM 826 N N . MET A 1 102 ? -7.309 5.757 4.085 1.00 89.06 102 MET A N 1
ATOM 827 C CA . MET A 1 102 ? -6.483 4.779 3.379 1.00 89.06 102 MET A CA 1
ATOM 828 C C . MET A 1 102 ? -7.346 3.823 2.539 1.00 89.06 102 MET A C 1
ATOM 830 O O . MET A 1 102 ? -7.046 3.627 1.363 1.00 89.06 102 MET A O 1
ATOM 834 N N . CYS A 1 103 ? -8.450 3.299 3.084 1.00 85.06 103 CYS A N 1
ATOM 835 C CA . CYS A 1 103 ? -9.391 2.462 2.331 1.00 85.06 103 CYS A CA 1
ATOM 836 C C . CYS A 1 103 ? -10.053 3.210 1.165 1.00 85.06 103 CYS A C 1
ATOM 838 O O . CYS A 1 103 ? -10.137 2.664 0.067 1.00 85.06 103 CYS A O 1
ATOM 840 N N . GLU A 1 104 ? -10.462 4.466 1.360 1.00 81.38 104 GLU A N 1
ATOM 841 C CA . GLU A 1 104 ? -10.991 5.307 0.275 1.00 81.38 104 GLU A CA 1
ATOM 842 C C . GLU A 1 104 ? -9.940 5.510 -0.826 1.00 81.38 104 GLU A C 1
ATOM 844 O O . GLU A 1 104 ? -10.222 5.344 -2.013 1.00 81.38 104 GLU A O 1
ATOM 849 N N . MET A 1 105 ? -8.688 5.791 -0.451 1.00 85.56 105 MET A N 1
ATOM 850 C CA . MET A 1 105 ? -7.588 5.891 -1.412 1.00 85.56 105 MET A CA 1
ATOM 851 C C . MET A 1 105 ? -7.351 4.564 -2.140 1.00 85.56 105 MET A C 1
ATOM 853 O O . MET A 1 105 ? -7.111 4.585 -3.348 1.00 85.56 105 MET A O 1
ATOM 857 N N . LEU A 1 106 ? -7.436 3.420 -1.450 1.00 84.75 106 LEU A N 1
ATOM 858 C CA . LEU A 1 106 ? -7.345 2.104 -2.082 1.00 84.75 106 LEU A CA 1
ATOM 859 C C . LEU A 1 106 ? -8.468 1.898 -3.103 1.00 84.75 106 LEU A C 1
ATOM 861 O O . LEU A 1 106 ? -8.209 1.444 -4.213 1.00 84.75 106 LEU A O 1
ATOM 865 N N . GLN A 1 107 ? -9.700 2.264 -2.757 1.00 78.38 107 GLN A N 1
ATOM 866 C CA . GLN A 1 107 ? -10.852 2.121 -3.641 1.00 78.38 107 GLN A CA 1
ATOM 867 C C . GLN A 1 107 ? -10.732 3.009 -4.886 1.00 78.38 107 GLN A C 1
ATOM 869 O O . GLN A 1 107 ? -10.959 2.539 -6.001 1.00 78.38 107 GLN A O 1
ATOM 874 N N . ILE A 1 108 ? -10.354 4.277 -4.707 1.00 74.88 108 ILE A N 1
ATOM 875 C CA . ILE A 1 108 ? -10.191 5.243 -5.801 1.00 74.88 108 ILE A CA 1
ATOM 876 C C . ILE A 1 108 ? -9.073 4.794 -6.749 1.00 74.88 108 ILE A C 1
ATOM 878 O O . ILE A 1 108 ? -9.270 4.750 -7.961 1.00 74.88 108 ILE A O 1
ATOM 882 N N . ASN A 1 109 ? -7.915 4.402 -6.210 1.00 73.38 109 ASN A N 1
ATOM 883 C CA . ASN A 1 109 ? -6.765 4.010 -7.030 1.00 73.38 109 ASN A CA 1
ATOM 884 C C . ASN A 1 109 ? -6.896 2.584 -7.603 1.00 73.38 109 ASN A C 1
ATOM 886 O O . ASN A 1 109 ? -6.361 2.307 -8.675 1.00 73.38 109 ASN A O 1
ATOM 890 N N . GLY A 1 110 ? -7.631 1.687 -6.937 1.00 65.69 110 GLY A N 1
ATOM 891 C CA . GLY A 1 110 ? -7.866 0.309 -7.383 1.00 65.69 110 GLY A CA 1
ATOM 892 C C . GLY A 1 110 ? -8.862 0.190 -8.540 1.00 65.69 110 GLY A C 1
ATOM 893 O O . GLY A 1 110 ? -8.884 -0.828 -9.227 1.00 65.69 110 GLY A O 1
ATOM 894 N N . ARG A 1 111 ? -9.655 1.237 -8.805 1.00 59.41 111 ARG A N 1
ATOM 895 C CA . ARG A 1 111 ? -10.560 1.304 -9.965 1.00 59.41 111 ARG A CA 1
ATOM 896 C C . ARG A 1 111 ? -9.856 1.589 -11.295 1.00 59.41 111 ARG A C 1
ATOM 898 O O . ARG A 1 111 ? -10.534 1.588 -12.314 1.00 59.41 111 ARG A O 1
ATOM 905 N N . TYR A 1 112 ? -8.535 1.807 -11.301 1.00 46.25 112 TYR A N 1
ATOM 906 C CA . TYR A 1 112 ? -7.731 2.061 -12.505 1.00 46.25 112 TYR A CA 1
ATOM 907 C C . TYR A 1 112 ? -8.415 3.007 -13.508 1.00 46.25 112 TYR A C 1
ATOM 909 O O . TYR A 1 112 ? -8.446 2.723 -14.705 1.00 46.25 112 TYR A O 1
ATOM 917 N N . THR A 1 113 ? -8.968 4.138 -13.054 1.00 37.16 113 THR A N 1
ATOM 918 C CA . THR A 1 113 ? -9.374 5.180 -13.999 1.00 37.16 113 THR A CA 1
ATOM 919 C C . THR A 1 113 ? -8.096 5.709 -14.634 1.00 37.16 113 THR A C 1
ATOM 921 O O . THR A 1 113 ? -7.292 6.394 -14.002 1.00 37.16 113 THR A O 1
ATOM 924 N N . THR A 1 114 ? -7.876 5.334 -15.889 1.00 29.86 114 THR A N 1
ATOM 925 C CA . THR A 1 114 ? -6.741 5.730 -16.731 1.00 29.86 114 THR A CA 1
ATOM 926 C C . THR A 1 114 ? -6.662 7.237 -16.981 1.00 29.86 114 THR A C 1
ATOM 928 O O . THR A 1 114 ? -5.727 7.704 -17.626 1.00 29.86 114 THR A O 1
ATOM 931 N N . GLU A 1 115 ? -7.590 8.012 -16.425 1.00 34.69 115 GLU A N 1
ATOM 932 C CA . GLU A 1 115 ? -7.601 9.462 -16.466 1.00 34.69 115 GLU A CA 1
ATOM 933 C C . GLU A 1 115 ? -7.456 10.024 -15.048 1.00 34.69 115 GLU A C 1
ATOM 935 O O . GLU A 1 115 ? -8.356 9.958 -14.215 1.00 34.69 115 GLU A O 1
ATOM 940 N N . PHE A 1 116 ? -6.290 10.619 -14.781 1.00 41.22 116 PHE A N 1
ATOM 941 C CA . PHE A 1 116 ? -5.978 11.344 -13.543 1.00 41.22 116 PHE A CA 1
ATOM 942 C C . PHE A 1 116 ? -6.968 12.490 -13.232 1.00 41.22 116 PHE A C 1
ATOM 944 O O . PHE A 1 116 ? -6.960 13.005 -12.116 1.00 41.22 116 PHE A O 1
ATOM 951 N N . ALA A 1 117 ? -7.794 12.893 -14.205 1.00 38.62 117 ALA A N 1
ATOM 952 C CA . ALA A 1 117 ? -8.800 13.947 -14.094 1.00 38.62 117 ALA A CA 1
ATOM 953 C C . ALA A 1 117 ? -10.073 13.513 -13.338 1.00 38.62 117 ALA A C 1
ATOM 955 O O . ALA A 1 117 ? -10.743 14.369 -12.766 1.00 38.62 117 ALA A O 1
ATOM 956 N N . ASP A 1 118 ? -10.360 12.207 -13.262 1.00 36.91 118 ASP A N 1
ATOM 957 C CA . ASP A 1 118 ? -11.575 11.670 -12.624 1.00 36.91 118 ASP A CA 1
ATOM 958 C C . ASP A 1 118 ? -11.433 11.420 -11.115 1.00 36.91 118 ASP A C 1
ATOM 960 O O . ASP A 1 118 ? -12.403 11.074 -10.436 1.00 36.91 118 ASP A O 1
ATOM 964 N N . MET A 1 119 ? -10.258 11.691 -10.531 1.00 44.19 119 MET A N 1
ATOM 965 C CA . MET A 1 119 ? -10.167 11.988 -9.097 1.00 44.19 119 MET A CA 1
ATOM 966 C C . MET A 1 119 ? -10.757 13.380 -8.841 1.00 44.19 119 MET A C 1
ATOM 968 O O . MET A 1 119 ? -10.056 14.312 -8.445 1.00 44.19 119 MET A O 1
ATOM 972 N N . SER A 1 120 ? -12.055 13.545 -9.100 1.00 42.19 120 SER A N 1
ATOM 973 C CA . SER A 1 120 ? -12.767 14.780 -8.809 1.00 42.19 120 SER A CA 1
ATOM 974 C C . SER A 1 120 ? -12.607 15.084 -7.320 1.00 42.19 120 SER A C 1
ATOM 976 O O . SER A 1 120 ? -13.086 14.332 -6.463 1.00 42.19 120 SER A O 1
ATOM 978 N N . LEU A 1 121 ? -11.948 16.203 -7.020 1.00 43.84 121 LEU A N 1
ATOM 979 C CA . LEU A 1 121 ? -11.779 16.758 -5.677 1.00 43.84 121 LEU A CA 1
ATOM 980 C C . LEU A 1 121 ? -13.120 16.871 -4.916 1.00 43.84 121 LEU A C 1
ATOM 982 O O . LEU A 1 121 ? -13.133 16.877 -3.690 1.00 43.84 121 LEU A O 1
ATOM 986 N N . GLU A 1 122 ? -14.244 16.928 -5.634 1.00 42.56 122 GLU A N 1
ATOM 987 C CA . GLU A 1 122 ? -15.600 16.990 -5.078 1.00 42.56 122 GLU A CA 1
ATOM 988 C C . GLU A 1 122 ? -15.994 15.730 -4.288 1.00 42.56 122 GLU A C 1
ATOM 990 O O . GLU A 1 122 ? -16.570 15.853 -3.209 1.00 42.56 122 GLU A O 1
ATOM 995 N N . ASN A 1 123 ? -15.595 14.530 -4.730 1.00 43.47 123 ASN A N 1
ATOM 996 C CA . ASN A 1 123 ? -15.842 13.285 -3.980 1.00 43.47 123 ASN A CA 1
ATOM 997 C C . ASN A 1 123 ? -14.992 13.194 -2.699 1.00 43.47 123 ASN A C 1
ATOM 999 O O . ASN A 1 123 ? -15.331 12.477 -1.763 1.00 43.47 123 ASN A O 1
ATOM 1003 N N . ILE A 1 124 ? -13.886 13.940 -2.649 1.00 48.75 124 ILE A N 1
ATOM 1004 C CA . ILE A 1 124 ? -12.955 13.994 -1.516 1.00 48.75 124 ILE A CA 1
ATOM 1005 C C . ILE A 1 124 ? -13.463 14.947 -0.418 1.00 48.75 124 ILE A C 1
ATOM 1007 O O . ILE A 1 124 ? -13.130 14.781 0.756 1.00 48.75 124 ILE A O 1
ATOM 1011 N N . GLN A 1 125 ? -14.264 15.952 -0.789 1.00 44.28 125 GLN A N 1
ATOM 1012 C CA . GLN A 1 125 ? -14.719 17.020 0.107 1.00 44.28 125 GLN A CA 1
ATOM 1013 C C . GLN A 1 125 ? -15.982 16.681 0.903 1.00 44.28 125 GLN A C 1
ATOM 1015 O O . GLN A 1 125 ? -16.257 17.337 1.912 1.00 44.28 125 GLN A O 1
ATOM 1020 N N . THR A 1 126 ? -16.749 15.661 0.512 1.00 49.03 126 THR A N 1
ATOM 1021 C CA . THR A 1 126 ? -17.879 15.217 1.328 1.00 49.03 126 THR A CA 1
ATOM 1022 C C . THR A 1 126 ? -17.337 14.460 2.533 1.00 49.03 126 THR A C 1
ATOM 1024 O O . THR A 1 126 ? -16.961 13.294 2.430 1.00 49.03 126 THR A O 1
ATOM 1027 N N . GLY A 1 127 ? -17.258 15.140 3.677 1.00 53.28 127 GLY A N 1
ATOM 1028 C CA . GLY A 1 127 ? -16.855 14.526 4.936 1.00 53.28 127 GLY A CA 1
ATOM 1029 C C . GLY A 1 127 ? -17.582 13.198 5.150 1.00 53.28 127 GLY A C 1
ATOM 1030 O O . GLY A 1 127 ? -18.801 13.103 4.989 1.00 53.28 127 GLY A O 1
ATOM 1031 N N . SER A 1 128 ? -16.823 12.161 5.491 1.00 59.81 128 SER A N 1
ATOM 1032 C CA . SER A 1 128 ? -17.350 10.824 5.738 1.00 59.81 128 SER A CA 1
ATOM 1033 C C . SER A 1 128 ? -18.447 10.875 6.800 1.00 59.81 128 SER A C 1
ATOM 1035 O O . SER A 1 128 ? -18.191 11.232 7.954 1.00 59.81 128 SER A O 1
ATOM 1037 N N . THR A 1 129 ? -19.677 10.512 6.442 1.00 68.50 129 THR A N 1
ATOM 1038 C CA . THR A 1 129 ? -20.738 10.389 7.446 1.00 68.50 129 THR A CA 1
ATOM 1039 C C . THR A 1 129 ? -20.472 9.165 8.325 1.00 68.50 129 THR A C 1
ATOM 1041 O O . THR A 1 129 ? -19.886 8.178 7.876 1.00 68.50 129 THR A O 1
ATOM 1044 N N . LYS A 1 130 ? -20.966 9.170 9.571 1.00 73.00 130 LYS A N 1
ATOM 1045 C CA . LYS A 1 130 ? -20.926 7.985 10.452 1.00 73.00 130 LYS A CA 1
ATOM 1046 C C . LYS A 1 130 ? -21.484 6.733 9.756 1.00 73.00 130 LYS A C 1
ATOM 1048 O O . LYS A 1 130 ? -20.972 5.639 9.963 1.00 73.00 130 LYS A O 1
ATOM 1053 N N . LYS A 1 131 ? -22.506 6.899 8.908 1.00 75.06 131 LYS A N 1
ATOM 1054 C CA . LYS A 1 131 ? -23.102 5.818 8.114 1.00 75.06 131 LYS A CA 1
ATOM 1055 C C . LYS A 1 131 ? -22.114 5.250 7.091 1.00 75.06 131 LYS A C 1
ATOM 1057 O O . LYS A 1 131 ? -22.007 4.037 6.985 1.00 75.06 131 LYS A O 1
ATOM 1062 N N . THR A 1 132 ? -21.375 6.107 6.386 1.00 70.44 132 THR A N 1
ATOM 1063 C CA . THR A 1 132 ? -20.360 5.687 5.406 1.00 70.44 132 THR A CA 1
ATOM 1064 C C . THR A 1 132 ? -19.263 4.855 6.068 1.00 70.44 132 THR A C 1
ATOM 1066 O O . THR A 1 132 ? -18.943 3.775 5.584 1.00 70.44 132 THR A O 1
ATOM 1069 N N . ILE A 1 133 ? -18.754 5.302 7.222 1.00 73.12 133 ILE A N 1
ATOM 1070 C CA . ILE A 1 133 ? -17.724 4.567 7.975 1.00 73.12 133 ILE A CA 1
ATOM 1071 C C . ILE A 1 133 ? -18.257 3.207 8.443 1.00 73.12 133 ILE A C 1
ATOM 1073 O O . ILE A 1 133 ? -17.584 2.196 8.278 1.00 73.12 133 ILE A O 1
ATOM 1077 N N . LEU A 1 134 ? -19.472 3.163 9.001 1.00 74.81 134 LEU A N 1
ATOM 1078 C CA . LEU A 1 134 ? -20.070 1.908 9.467 1.00 74.81 134 LEU A CA 1
ATOM 1079 C C . LEU A 1 134 ? -20.310 0.915 8.327 1.00 74.81 134 LEU A C 1
ATOM 1081 O O . LEU A 1 134 ? -20.082 -0.276 8.517 1.00 74.81 134 LEU A O 1
ATOM 1085 N N . ASN A 1 135 ? -20.729 1.397 7.155 1.00 75.56 135 ASN A N 1
ATOM 1086 C CA . ASN A 1 135 ? -20.877 0.559 5.969 1.00 75.56 135 ASN A CA 1
ATOM 1087 C C . ASN A 1 135 ? -19.526 -0.005 5.520 1.00 75.56 135 ASN A C 1
ATOM 1089 O O . ASN A 1 135 ? -19.423 -1.208 5.325 1.00 75.56 135 ASN A O 1
ATOM 1093 N N . LEU A 1 136 ? -18.477 0.825 5.463 1.00 74.81 136 LEU A N 1
ATOM 1094 C CA . LEU A 1 136 ? -17.128 0.354 5.145 1.00 74.81 136 LEU A CA 1
ATOM 1095 C C . LEU A 1 136 ? -16.657 -0.714 6.143 1.00 74.81 136 LEU A C 1
ATOM 1097 O O . LEU A 1 136 ? -16.133 -1.749 5.738 1.00 74.81 136 LEU A O 1
ATOM 1101 N N . CYS A 1 137 ? -16.859 -0.496 7.447 1.00 75.44 137 CYS A N 1
ATOM 1102 C CA . CYS A 1 137 ? -16.540 -1.502 8.460 1.00 75.44 137 CYS A CA 1
ATOM 1103 C C . CYS A 1 137 ? -17.322 -2.801 8.230 1.00 75.44 137 CYS A C 1
ATOM 1105 O O . CYS A 1 137 ? -16.739 -3.879 8.316 1.00 75.44 137 CYS A O 1
ATOM 1107 N N . ALA A 1 138 ? -18.619 -2.712 7.921 1.00 75.31 138 ALA A N 1
ATOM 1108 C CA . ALA A 1 138 ? -19.448 -3.878 7.638 1.00 75.31 138 ALA A CA 1
ATOM 1109 C C . ALA A 1 138 ? -18.956 -4.642 6.399 1.00 75.31 138 ALA A C 1
ATOM 1111 O O . ALA A 1 138 ? -18.857 -5.868 6.452 1.00 75.31 138 ALA A O 1
ATOM 1112 N N . ASP A 1 139 ? -18.586 -3.932 5.334 1.00 78.06 139 ASP A N 1
ATOM 1113 C CA . ASP A 1 139 ? -18.072 -4.518 4.095 1.00 78.06 139 ASP A CA 1
ATOM 1114 C C . ASP A 1 139 ? -16.718 -5.202 4.319 1.00 78.06 139 ASP A C 1
ATOM 1116 O O . ASP A 1 139 ? -16.533 -6.347 3.906 1.00 78.06 139 ASP A O 1
ATOM 1120 N N . ILE A 1 140 ? -15.800 -4.566 5.057 1.00 78.88 140 ILE A N 1
ATOM 1121 C CA . ILE A 1 140 ? -14.506 -5.163 5.424 1.00 78.88 140 ILE A CA 1
ATOM 1122 C C . ILE A 1 140 ? -14.712 -6.404 6.296 1.00 78.88 140 ILE A C 1
ATOM 1124 O O . ILE A 1 140 ? -14.128 -7.452 6.025 1.00 78.88 140 ILE A O 1
ATOM 1128 N N . CYS A 1 141 ? -15.551 -6.323 7.333 1.00 83.06 141 CYS A N 1
ATOM 1129 C CA . CYS A 1 141 ? -15.846 -7.471 8.189 1.00 83.06 141 CYS A CA 1
ATOM 1130 C C . CYS A 1 141 ? -16.486 -8.616 7.397 1.00 83.06 141 CYS A C 1
ATOM 1132 O O . CYS A 1 141 ? -16.158 -9.779 7.637 1.00 83.06 141 CYS A O 1
ATOM 1134 N N . ARG A 1 142 ? -17.376 -8.298 6.448 1.00 85.44 142 ARG A N 1
ATOM 1135 C CA . ARG A 1 142 ? -17.992 -9.282 5.556 1.00 85.44 142 ARG A CA 1
ATOM 1136 C C . ARG A 1 142 ? -16.939 -9.951 4.678 1.00 85.44 142 ARG A C 1
ATOM 1138 O O . ARG A 1 142 ? -16.908 -11.175 4.662 1.00 85.44 142 ARG A O 1
ATOM 1145 N N . TYR A 1 143 ? -16.081 -9.177 4.018 1.00 82.19 143 TYR A N 1
ATOM 1146 C CA . TYR A 1 143 ? -14.999 -9.689 3.173 1.00 82.19 143 TYR A CA 1
ATOM 1147 C C . TYR A 1 143 ? -14.031 -10.579 3.962 1.00 82.19 143 TYR A C 1
ATOM 1149 O O . TYR A 1 143 ? -13.787 -11.717 3.581 1.00 82.19 143 TYR A O 1
ATOM 1157 N N . ILE A 1 144 ? -13.546 -10.123 5.125 1.00 85.88 144 ILE A N 1
ATOM 1158 C CA . ILE A 1 144 ? -12.653 -10.928 5.976 1.00 85.88 144 ILE A CA 1
ATOM 1159 C C . ILE A 1 144 ? -13.339 -12.236 6.373 1.00 85.88 144 ILE A C 1
ATOM 1161 O O . ILE A 1 144 ? -12.752 -13.308 6.256 1.00 85.88 144 ILE A O 1
ATOM 1165 N N . ARG A 1 145 ? -14.597 -12.180 6.817 1.00 86.25 145 ARG A N 1
ATOM 1166 C CA . ARG A 1 145 ? -15.315 -13.382 7.249 1.00 86.25 145 ARG A CA 1
ATOM 1167 C C . ARG A 1 145 ? -15.609 -14.343 6.093 1.00 86.25 145 ARG A C 1
ATOM 1169 O O . ARG A 1 145 ? -15.568 -15.551 6.309 1.00 86.25 145 ARG A O 1
ATOM 1176 N N . HIS A 1 146 ? -15.959 -13.825 4.919 1.00 89.06 146 HIS A N 1
ATOM 1177 C CA . HIS A 1 146 ? -16.422 -14.617 3.780 1.00 89.06 146 HIS A CA 1
ATOM 1178 C C . HIS A 1 146 ? -15.273 -15.114 2.904 1.00 89.06 146 HIS A C 1
ATOM 1180 O O . HIS A 1 146 ? -15.219 -16.296 2.598 1.00 89.06 146 HIS A O 1
ATOM 1186 N N . ASP A 1 147 ? -14.350 -14.235 2.527 1.00 87.00 147 ASP A N 1
ATOM 1187 C CA . ASP A 1 147 ? -13.347 -14.526 1.503 1.00 87.00 147 ASP A CA 1
ATOM 1188 C C . ASP A 1 147 ? -11.993 -14.921 2.097 1.00 87.00 147 ASP A C 1
ATOM 1190 O O . ASP A 1 147 ? -11.230 -15.617 1.438 1.00 87.00 147 ASP A O 1
ATOM 1194 N N . VAL A 1 148 ? -11.696 -14.518 3.340 1.00 88.56 148 VAL A N 1
ATOM 1195 C CA . VAL A 1 148 ? -10.417 -14.832 4.006 1.00 88.56 148 VAL A CA 1
ATOM 1196 C C . VAL A 1 148 ? -10.571 -15.949 5.036 1.00 88.56 148 VAL A C 1
ATOM 1198 O O . VAL A 1 148 ? -9.794 -16.899 5.046 1.00 88.56 148 VAL A O 1
ATOM 1201 N N . CYS A 1 149 ? -11.546 -15.841 5.943 1.00 90.81 149 CYS A N 1
ATOM 1202 C CA . CYS A 1 149 ? -11.661 -16.773 7.062 1.00 90.81 149 CYS A CA 1
ATOM 1203 C C . CYS A 1 149 ? -12.467 -18.034 6.752 1.00 90.81 149 CYS A C 1
ATOM 1205 O O . CYS A 1 149 ? -12.196 -19.069 7.359 1.00 90.81 149 CYS A O 1
ATOM 1207 N N . ASN A 1 150 ? -13.470 -17.958 5.873 1.00 91.38 150 ASN A N 1
ATOM 1208 C CA . ASN A 1 150 ? -14.270 -19.123 5.502 1.00 91.38 150 ASN A CA 1
ATOM 1209 C C . ASN A 1 150 ? -13.412 -20.099 4.691 1.00 91.38 150 ASN A C 1
ATOM 1211 O O . ASN A 1 150 ? -12.713 -19.678 3.778 1.00 91.38 150 ASN A O 1
ATOM 1215 N N . HIS A 1 151 ? -13.514 -21.397 4.976 1.00 92.94 151 HIS A N 1
ATOM 1216 C CA . HIS A 1 151 ? -12.829 -22.444 4.214 1.00 92.94 151 HIS A CA 1
ATOM 1217 C C . HIS A 1 151 ? -13.217 -22.509 2.721 1.00 92.94 151 HIS A C 1
ATOM 1219 O O . HIS A 1 151 ? -12.491 -23.106 1.930 1.00 92.94 151 HIS A O 1
ATOM 1225 N N . LEU A 1 152 ? -14.345 -21.904 2.334 1.00 92.56 152 LEU A N 1
ATOM 1226 C CA . LEU A 1 152 ? -14.799 -21.740 0.947 1.00 92.56 152 LEU A CA 1
ATOM 1227 C C . LEU A 1 152 ? -14.380 -20.399 0.320 1.00 92.56 152 LEU A C 1
ATOM 1229 O O . LEU A 1 152 ? -14.694 -20.151 -0.844 1.00 92.56 152 LEU A O 1
ATOM 1233 N N . GLY A 1 153 ? -13.739 -19.517 1.086 1.00 90.81 153 GLY A N 1
ATOM 1234 C CA . GLY A 1 153 ? -13.324 -18.194 0.634 1.00 90.81 153 GLY A CA 1
ATOM 1235 C C . GLY A 1 153 ? -12.165 -18.251 -0.362 1.00 90.81 153 GLY A C 1
ATOM 1236 O O . GLY A 1 153 ? -11.290 -19.110 -0.266 1.00 90.81 153 GLY A O 1
ATOM 1237 N N . GLU A 1 154 ? -12.138 -17.309 -1.307 1.00 90.56 154 GLU A N 1
ATOM 1238 C CA . GLU A 1 154 ? -11.112 -17.232 -2.361 1.00 90.56 154 GLU A CA 1
ATOM 1239 C C . GLU A 1 154 ? -9.683 -17.099 -1.806 1.00 90.56 154 GLU A C 1
ATOM 1241 O O . GLU A 1 154 ? -8.735 -17.637 -2.378 1.00 90.56 154 GLU A O 1
ATOM 1246 N N . PHE A 1 155 ? -9.528 -16.406 -0.678 1.00 88.06 155 PHE A N 1
ATOM 1247 C CA . PHE A 1 155 ? -8.242 -16.100 -0.049 1.00 88.06 155 PHE A CA 1
ATOM 1248 C C . PHE A 1 155 ? -7.983 -16.932 1.210 1.00 88.06 155 PHE A C 1
ATOM 1250 O O . PHE A 1 155 ? -7.153 -16.554 2.041 1.00 88.06 155 PHE A O 1
ATOM 1257 N N . TYR A 1 156 ? -8.692 -18.048 1.373 1.00 90.75 156 TYR A N 1
ATOM 1258 C CA . TYR A 1 156 ? -8.484 -18.950 2.495 1.00 90.75 156 TYR A CA 1
ATOM 1259 C C . TYR A 1 156 ? -7.105 -19.620 2.429 1.00 90.75 156 TYR A C 1
ATOM 1261 O O . TYR A 1 156 ? -6.752 -20.248 1.431 1.00 90.75 156 TYR A O 1
ATOM 1269 N N . ASP A 1 157 ? -6.333 -19.522 3.514 1.00 91.50 157 ASP A N 1
ATOM 1270 C CA . ASP A 1 157 ? -5.040 -20.197 3.648 1.00 91.50 157 ASP A CA 1
ATOM 1271 C C . ASP A 1 157 ? -5.189 -21.498 4.462 1.00 91.50 157 ASP A C 1
ATOM 1273 O O . ASP A 1 157 ? -5.289 -21.429 5.697 1.00 91.50 157 ASP A O 1
ATOM 1277 N N . PRO A 1 158 ? -5.167 -22.683 3.815 1.00 92.75 158 PRO A N 1
ATOM 1278 C CA . PRO A 1 158 ? -5.310 -23.970 4.497 1.00 92.75 158 PRO A CA 1
ATOM 1279 C C . PRO A 1 158 ? -4.120 -24.302 5.406 1.00 92.75 158 PRO A C 1
ATOM 1281 O O . PRO A 1 158 ? -4.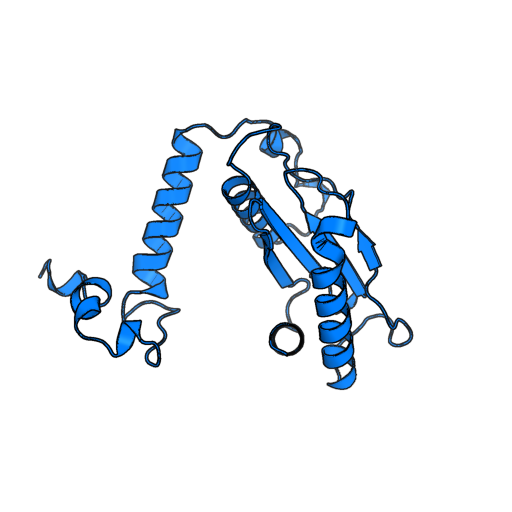230 -25.168 6.277 1.00 92.75 158 PRO A O 1
ATOM 1284 N N . GLU A 1 159 ? -2.987 -23.615 5.245 1.00 93.19 159 GLU A N 1
ATOM 1285 C CA . GLU A 1 159 ? -1.791 -23.852 6.046 1.00 93.19 159 GLU A CA 1
ATOM 1286 C C . GLU A 1 159 ? -1.713 -22.971 7.298 1.00 93.19 159 GLU A C 1
ATOM 1288 O O . GLU A 1 159 ? -0.861 -23.217 8.161 1.00 93.19 159 GLU A O 1
ATOM 1293 N N . SER A 1 160 ? -2.610 -21.994 7.428 1.00 90.12 160 SER A N 1
ATOM 1294 C CA . SER A 1 160 ? -2.644 -21.053 8.548 1.00 90.12 160 SER A CA 1
ATOM 1295 C C . SER A 1 160 ? -3.101 -21.688 9.870 1.00 90.12 160 SER A C 1
ATOM 1297 O O . SER A 1 160 ? -3.816 -22.695 9.904 1.00 90.12 160 SER A O 1
ATOM 1299 N N . ASP A 1 161 ? -2.766 -21.042 10.992 1.00 90.44 161 ASP A N 1
ATOM 1300 C CA . ASP A 1 161 ? -3.289 -21.418 12.316 1.00 90.44 161 ASP A CA 1
ATOM 1301 C C . ASP A 1 161 ? -4.824 -21.365 12.365 1.00 90.44 161 ASP A C 1
ATOM 1303 O O . ASP A 1 161 ? -5.462 -22.168 13.051 1.00 90.44 161 ASP A O 1
ATOM 1307 N N . LEU A 1 162 ? -5.424 -20.446 11.596 1.00 89.94 162 LEU A N 1
ATOM 1308 C CA . LEU A 1 162 ? -6.871 -20.327 11.442 1.00 89.94 162 LEU A CA 1
ATOM 1309 C C . LEU A 1 162 ? -7.483 -21.610 10.868 1.00 8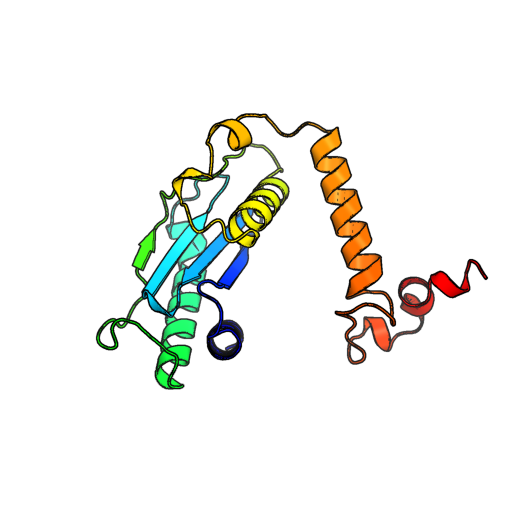9.94 162 LEU A C 1
ATOM 1311 O O . LEU A 1 162 ? -8.570 -22.011 11.289 1.00 89.94 162 LEU A O 1
ATOM 1315 N N . ALA A 1 163 ? -6.800 -22.256 9.923 1.00 90.69 163 ALA A N 1
ATOM 1316 C CA . ALA A 1 163 ? -7.248 -23.499 9.311 1.00 90.69 163 ALA A CA 1
ATOM 1317 C C . ALA A 1 163 ? -7.031 -24.713 10.218 1.00 90.69 163 ALA A C 1
ATOM 1319 O O . ALA A 1 163 ? -7.913 -25.566 10.341 1.00 90.69 163 ALA A O 1
ATOM 1320 N N . LYS A 1 164 ? -5.880 -24.764 10.892 1.00 93.12 164 LYS A N 1
ATOM 1321 C CA . LYS A 1 164 ? -5.417 -25.954 11.619 1.00 93.12 164 LYS A CA 1
ATOM 1322 C C . LYS A 1 164 ? -5.967 -26.084 13.037 1.00 93.12 164 LYS A C 1
ATOM 1324 O O . LYS A 1 164 ? -6.039 -27.197 13.548 1.00 93.12 164 LYS A O 1
ATOM 1329 N N . ASN A 1 165 ? -6.348 -24.982 13.686 1.00 93.44 165 ASN A N 1
ATOM 1330 C CA . ASN A 1 165 ? -6.716 -25.007 15.102 1.00 93.44 165 ASN A CA 1
ATOM 1331 C C . ASN A 1 165 ? -8.242 -25.075 15.313 1.00 93.44 165 ASN A C 1
ATOM 1333 O O . ASN A 1 165 ? -9.011 -24.283 14.756 1.00 93.44 165 ASN A O 1
ATOM 1337 N N . ASP A 1 166 ? -8.697 -26.010 16.147 1.00 91.75 166 ASP A N 1
ATOM 1338 C CA . ASP A 1 166 ? -10.118 -26.271 16.425 1.00 91.75 166 ASP A CA 1
ATOM 1339 C C . ASP A 1 166 ? -10.913 -25.099 17.035 1.00 91.75 166 ASP A C 1
ATOM 1341 O O . ASP A 1 166 ? -12.083 -24.945 16.669 1.00 91.75 166 ASP A O 1
ATOM 1345 N N . PRO A 1 167 ? -10.346 -24.213 17.882 1.00 92.44 167 PRO A N 1
ATOM 1346 C CA . PRO A 1 167 ? -11.057 -23.047 18.407 1.00 92.44 167 PRO A CA 1
ATOM 1347 C C . PRO A 1 167 ? -11.609 -22.122 17.318 1.00 92.44 167 PRO A C 1
ATOM 1349 O O . PRO A 1 167 ? -12.603 -21.434 17.542 1.00 92.44 167 PRO A O 1
ATOM 1352 N N . PHE A 1 168 ? -11.004 -22.122 16.126 1.00 90.50 168 PHE A N 1
ATOM 1353 C CA . PHE A 1 168 ? -11.448 -21.299 15.002 1.00 90.50 168 PHE A CA 1
ATOM 1354 C C . PHE A 1 168 ? -12.434 -22.008 14.072 1.00 90.50 168 PHE A C 1
ATOM 1356 O O . PHE A 1 168 ? -12.892 -21.400 13.107 1.00 90.50 168 PHE A O 1
ATOM 1363 N N . LYS A 1 169 ? -12.804 -23.268 14.343 1.00 90.88 169 LYS A N 1
ATOM 1364 C CA . LYS A 1 169 ? -13.644 -24.066 13.438 1.00 90.88 169 LYS A CA 1
ATOM 1365 C C . LYS A 1 169 ? -14.977 -23.391 13.126 1.00 90.88 169 LYS A C 1
ATOM 1367 O O . LYS A 1 169 ? -15.352 -23.289 11.965 1.00 90.88 169 LYS A O 1
ATOM 1372 N N . ARG A 1 170 ? -15.628 -22.825 14.146 1.00 89.38 170 ARG A N 1
ATOM 1373 C CA . ARG A 1 170 ? -16.882 -22.064 13.987 1.00 89.38 170 ARG A CA 1
ATOM 1374 C C . ARG A 1 170 ? -16.727 -20.813 13.124 1.00 89.38 170 ARG A C 1
ATOM 1376 O O . ARG A 1 170 ? -17.662 -20.415 12.447 1.00 89.38 170 ARG A O 1
ATOM 1383 N N . LEU A 1 171 ? -15.549 -20.188 13.137 1.00 87.50 171 LEU A N 1
ATOM 1384 C CA . LEU A 1 171 ? -15.285 -18.993 12.340 1.00 87.50 171 LEU A CA 1
ATOM 1385 C C . LEU A 1 171 ? -15.128 -19.323 10.849 1.00 87.50 171 LEU A C 1
ATOM 1387 O O . LEU A 1 171 ? -15.521 -18.506 10.021 1.00 87.50 171 LEU A O 1
ATOM 1391 N N . ARG A 1 172 ? -14.578 -20.497 10.511 1.00 91.88 172 ARG A N 1
ATOM 1392 C CA . ARG A 1 172 ? -14.315 -20.913 9.121 1.00 91.88 172 ARG A CA 1
ATOM 1393 C C . ARG A 1 172 ? -15.402 -21.788 8.486 1.00 91.88 172 ARG A C 1
ATOM 1395 O O . ARG A 1 172 ? -15.448 -21.866 7.264 1.00 91.88 172 ARG A O 1
ATOM 1402 N N . GLU A 1 173 ? -16.256 -22.416 9.295 1.00 92.31 173 GLU A N 1
ATOM 1403 C CA . GLU A 1 173 ? -17.353 -23.307 8.866 1.00 92.31 173 GLU A CA 1
ATOM 1404 C C . GLU A 1 173 ? -18.735 -22.793 9.331 1.00 92.31 173 GLU A C 1
ATOM 1406 O O . GLU A 1 173 ? -19.594 -23.561 9.772 1.00 92.31 173 GLU A O 1
ATOM 1411 N N . TRP A 1 174 ? -18.945 -21.473 9.324 1.00 85.00 174 TRP A N 1
ATOM 1412 C CA . TRP A 1 174 ? -20.143 -20.861 9.918 1.00 85.00 174 TRP A CA 1
ATOM 1413 C C . TRP A 1 174 ? -21.437 -21.185 9.157 1.00 85.00 174 TRP A C 1
ATOM 1415 O O . TRP A 1 174 ? -22.516 -21.106 9.737 1.00 85.00 174 TRP A O 1
ATOM 1425 N N . GLU A 1 175 ? -21.368 -21.573 7.884 1.00 83.69 175 GLU A N 1
ATOM 1426 C CA . GLU A 1 175 ? -22.536 -22.033 7.119 1.00 83.69 175 GLU A CA 1
ATOM 1427 C C . GLU A 1 175 ? -23.160 -23.321 7.678 1.00 83.69 175 GLU A C 1
ATOM 1429 O O . GLU A 1 175 ? -24.363 -23.528 7.527 1.00 83.69 175 GLU A O 1
ATOM 1434 N N . LYS A 1 176 ? -22.383 -24.152 8.387 1.00 76.19 176 LYS A N 1
ATOM 1435 C CA . LYS A 1 176 ? -22.887 -25.376 9.035 1.00 76.19 176 LYS A CA 1
ATOM 1436 C C . LYS A 1 176 ? -23.711 -25.107 10.293 1.00 76.19 176 LYS A C 1
ATOM 1438 O O . LYS A 1 176 ? -24.338 -26.027 10.801 1.00 76.19 176 LYS A O 1
ATOM 1443 N N . GLU A 1 177 ? -23.704 -23.877 10.806 1.00 63.22 177 GLU A N 1
ATOM 1444 C CA . GLU A 1 177 ? -24.524 -23.477 11.957 1.00 63.22 177 GLU A CA 1
ATOM 1445 C C . GLU A 1 177 ? -25.948 -23.050 11.550 1.00 63.22 177 GLU A C 1
ATOM 1447 O O . GLU A 1 177 ? -26.814 -22.927 12.415 1.00 63.22 177 GLU A O 1
ATOM 1452 N N . PHE A 1 178 ? -26.203 -22.833 10.251 1.00 57.12 178 PHE A N 1
ATOM 1453 C CA . PHE A 1 178 ? -27.503 -22.404 9.708 1.00 57.12 178 PHE A CA 1
ATOM 1454 C C . PHE A 1 178 ? -28.185 -23.461 8.816 1.00 57.12 178 PHE A C 1
ATOM 1456 O O . PHE A 1 178 ? -29.199 -23.154 8.185 1.00 57.12 178 PHE A O 1
ATOM 1463 N N . MET A 1 179 ? -27.633 -24.679 8.761 1.00 46.50 179 MET A N 1
ATOM 1464 C CA . MET A 1 179 ? -28.250 -25.875 8.168 1.00 46.50 179 MET A CA 1
ATOM 1465 C C . MET A 1 179 ? -28.791 -26.785 9.268 1.00 46.50 179 MET A C 1
ATOM 1467 O O . MET A 1 179 ? -29.875 -27.366 9.048 1.00 46.50 179 MET A O 1
#

Foldseek 3Di:
DVLLVVLQVVLVDQWDWDWDDDPQAIKIWTDGLAALEIEIAGQALDDPVSCVVVLVVVLVSSQSNVVVVRHYNDNPDSHRDYHSPDDAQHDDPPDSCRVVRSVVVCVVVVVPPVDPPVVPCVVSPPPQDPVNVVVVVVVVVCLCQAQDQAPPHVNDDCPDPSNVPPVNCCSHPVVVVVD

pLDDT: mean 84.04, std 15.69, range [29.86, 96.75]

Sequence (179 aa):
MYLGKAMLTHQDKNALMVPYALPDHYILFLVYPWDHLVVVLDPAHYAEKTFTEFLVLLNLAHKYYKDQSGRVKDASKSKLLVKTQWPCCKQLPGSILCGYYMCEMLQINGRYTTEFADMSLENIQTGSTKKTILNLCADICRYIRHDVCNHLGEFYDPESDLAKNDPFKRLREWEKEFM

Organism: NCBI:txid65489

InterPro domains:
  IPR038765 Papain-like cysteine peptidase superfamily [SSF54001] (11-107)